Protein AF-A0A956QGU2-F1 (afdb_monomer_lite)

pLDDT: mean 88.56, std 10.0, range [34.22, 96.81]

Sequence (172 aa):
FARLVPSTGGTVVACIRRENPVVVLVDVRTGEVRSTSIQPARMLVPLCFVDDHQGFLVYRSEAQKPGMGEFVLLALDGSFQPVRGQPEPFLDALDQPLQSAAGNDFWVAVPTNAEETQIGTIDRSTLEFKSRATFPHLQLSSSQIWVDETAGTVYATSGGDLLSLPIAQAGP

Secondary structure (DSSP, 8-state):
---EEE-TTSEEEEEE-SSS-EEEEEETTT--EEEE--SS-SEEEEEEEEGGGTEEEEEEESSSSTTSEEEEEEETTS-EEE--S--GGGGGGGTSPPEE-STTEEEEEEE-TTSEEEEEEEETTT--EEEEEEEET----GGGEEEETTTTEEEEEETTEEEEEE--PPP-

Radius of gyration: 17.3 Å; chains: 1; bounding box: 50×27×49 Å

Foldseek 3Di:
DWDWEDDPQQWIWIWDQDCFIWIWIARPVVRDIDIEGDPPFNDKAFQYQAALQQWTWIWTDNDPDPDHTAIWTQHNVRDIDHADADCVLSVLCVVPNFDDDPDQWGWWWDDDPQLKIFTFIARSNRNHTDGQDIGHNDDAGSNQWDDDVVQQWIWGADPNDTDIHHRPGPDD

Structure (mmCIF, N/CA/C/O backbone):
data_AF-A0A956QGU2-F1
#
_entry.id   AF-A0A956QGU2-F1
#
loop_
_atom_site.group_PDB
_atom_site.id
_atom_site.type_symbol
_atom_site.label_atom_id
_atom_site.label_alt_id
_atom_site.label_comp_id
_atom_site.label_asym_id
_atom_site.label_entity_id
_atom_site.label_seq_id
_atom_site.pdbx_PDB_ins_code
_atom_site.Cartn_x
_atom_site.Cartn_y
_atom_site.Cartn_z
_atom_site.occupancy
_atom_site.B_iso_or_equiv
_atom_site.auth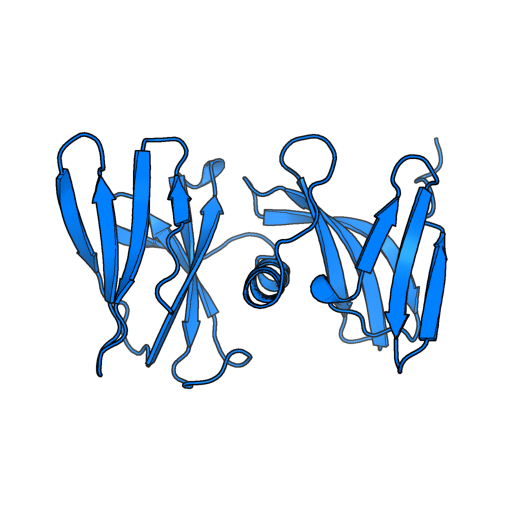_seq_id
_atom_site.auth_comp_id
_atom_site.auth_asym_id
_atom_site.auth_atom_id
_atom_site.pdbx_PDB_model_num
ATOM 1 N N . PHE A 1 1 ? 11.872 -14.054 -2.146 1.00 51.91 1 PHE A N 1
ATOM 2 C CA . PHE A 1 1 ? 10.584 -13.910 -2.848 1.00 51.91 1 PHE A CA 1
ATOM 3 C C . PHE A 1 1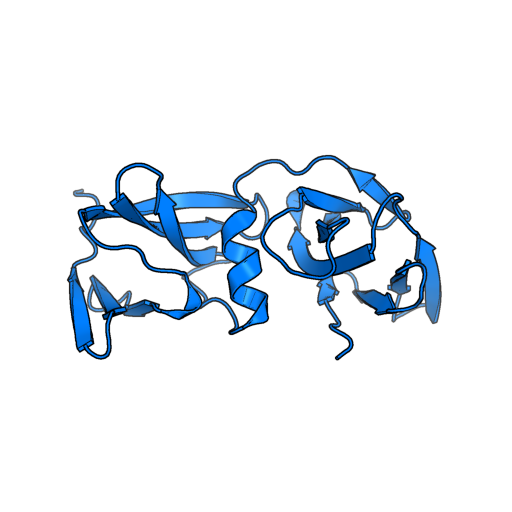 ? 10.679 -12.779 -3.858 1.00 51.91 1 PHE A C 1
ATOM 5 O O . PHE A 1 1 ? 11.177 -11.714 -3.506 1.00 51.91 1 PHE A O 1
ATOM 12 N N . ALA A 1 2 ? 10.278 -13.031 -5.105 1.00 65.12 2 ALA A N 1
ATOM 13 C CA . ALA A 1 2 ? 10.095 -11.994 -6.117 1.00 65.12 2 ALA A CA 1
ATOM 14 C C . ALA A 1 2 ? 8.622 -11.562 -6.083 1.00 65.12 2 ALA A C 1
ATOM 16 O O . ALA A 1 2 ? 7.744 -12.421 -6.125 1.00 65.12 2 ALA A O 1
ATOM 17 N N . ARG A 1 3 ? 8.358 -10.257 -5.954 1.00 78.38 3 ARG A N 1
ATOM 18 C CA . ARG A 1 3 ? 7.006 -9.684 -6.014 1.00 78.38 3 ARG A CA 1
ATOM 19 C C . ARG A 1 3 ? 6.791 -9.122 -7.413 1.00 78.38 3 ARG A C 1
ATOM 21 O O . ARG A 1 3 ? 7.645 -8.382 -7.899 1.00 78.38 3 ARG A O 1
ATOM 28 N N . LEU A 1 4 ? 5.678 -9.505 -8.030 1.00 87.75 4 LEU A N 1
ATOM 29 C CA . LEU A 1 4 ? 5.221 -8.983 -9.312 1.00 87.75 4 LEU A CA 1
ATOM 30 C C . LEU A 1 4 ? 4.048 -8.049 -9.045 1.00 87.75 4 LEU A C 1
ATOM 32 O O . LEU A 1 4 ? 3.097 -8.442 -8.371 1.00 87.75 4 LEU A O 1
ATOM 36 N N . VAL A 1 5 ? 4.121 -6.827 -9.557 1.00 89.44 5 VAL A N 1
ATOM 37 C CA . VAL A 1 5 ? 3.025 -5.862 -9.460 1.00 89.44 5 VAL A CA 1
ATOM 38 C C . VAL A 1 5 ? 2.582 -5.503 -10.879 1.00 89.44 5 VAL A C 1
ATOM 40 O O . VAL A 1 5 ? 3.392 -4.979 -11.644 1.00 89.44 5 VAL A O 1
ATOM 43 N N . PRO A 1 6 ? 1.335 -5.814 -11.268 1.00 91.69 6 PRO A N 1
ATOM 44 C CA . PRO A 1 6 ? 0.819 -5.474 -12.588 1.00 91.69 6 PRO A CA 1
ATOM 45 C C . PRO A 1 6 ? 0.299 -4.030 -12.641 1.00 91.69 6 PRO A C 1
ATOM 47 O O . PRO A 1 6 ? -0.247 -3.521 -11.658 1.00 91.69 6 PRO A O 1
ATOM 50 N N . SER A 1 7 ? 0.431 -3.397 -13.806 1.00 91.06 7 SER A N 1
ATOM 51 C CA . SER A 1 7 ? -0.316 -2.200 -14.197 1.00 91.06 7 SER A CA 1
ATOM 52 C C . SER A 1 7 ? -1.607 -2.569 -14.927 1.00 91.06 7 SER A C 1
ATOM 54 O O . SER A 1 7 ? -1.777 -3.692 -15.411 1.00 91.06 7 SER A O 1
ATOM 56 N N . THR A 1 8 ? -2.503 -1.596 -15.074 1.00 84.31 8 THR A N 1
ATOM 57 C CA . THR A 1 8 ? -3.716 -1.703 -15.902 1.00 84.31 8 THR A CA 1
ATOM 58 C C . THR A 1 8 ? -3.398 -1.854 -17.399 1.00 84.31 8 THR A C 1
ATOM 60 O O . THR A 1 8 ? -4.166 -2.454 -18.151 1.00 84.31 8 THR A O 1
ATOM 63 N N . GLY A 1 9 ? -2.226 -1.380 -17.836 1.00 85.12 9 GLY A N 1
ATOM 64 C CA . GLY A 1 9 ? -1.770 -1.393 -19.229 1.00 85.12 9 GLY A CA 1
ATOM 65 C C . GLY A 1 9 ? -1.059 -2.668 -19.697 1.00 85.12 9 GLY A C 1
ATOM 66 O O . GLY A 1 9 ? -0.670 -2.733 -20.859 1.00 85.12 9 GLY A O 1
ATOM 67 N N . GLY A 1 10 ? -0.891 -3.685 -18.843 1.00 88.81 10 GLY A N 1
ATOM 68 C CA . GLY A 1 10 ? -0.159 -4.914 -19.191 1.00 88.81 10 GLY A CA 1
ATOM 69 C C . GLY A 1 10 ? 1.358 -4.830 -18.990 1.00 88.81 10 GLY A C 1
ATOM 70 O O . GLY A 1 10 ? 2.092 -5.705 -19.440 1.00 88.81 10 GLY A O 1
ATOM 71 N N . THR A 1 11 ? 1.846 -3.808 -18.292 1.00 92.38 11 THR A N 1
ATOM 72 C CA . THR A 1 11 ? 3.227 -3.783 -17.800 1.00 92.38 11 THR A CA 1
ATOM 73 C C . THR A 1 11 ? 3.269 -4.427 -16.423 1.00 92.38 11 THR A C 1
ATOM 75 O O . THR A 1 11 ? 2.401 -4.189 -15.588 1.00 92.38 11 THR A O 1
ATOM 78 N N . VAL A 1 12 ? 4.292 -5.225 -16.151 1.00 93.12 12 VAL A N 1
ATOM 79 C CA . VAL A 1 12 ? 4.558 -5.777 -14.823 1.00 93.12 12 VAL A CA 1
ATOM 80 C C . VAL A 1 12 ? 5.877 -5.227 -14.324 1.00 93.12 12 VAL A C 1
ATOM 82 O O . VAL A 1 12 ? 6.856 -5.180 -15.067 1.00 93.12 12 VAL A O 1
ATOM 85 N N . VAL A 1 13 ? 5.913 -4.848 -13.051 1.00 92.56 13 VAL A N 1
ATOM 86 C CA . VAL A 1 13 ? 7.155 -4.521 -12.364 1.00 92.56 13 VAL A CA 1
ATOM 87 C C . VAL A 1 13 ? 7.578 -5.663 -11.443 1.00 92.56 13 VAL A C 1
ATOM 89 O O . VAL A 1 13 ? 6.763 -6.251 -10.726 1.00 92.56 13 VAL A O 1
ATOM 92 N N . ALA A 1 14 ? 8.870 -5.968 -11.453 1.00 89.75 14 ALA A N 1
ATOM 93 C CA . ALA A 1 14 ? 9.504 -6.946 -10.582 1.00 89.75 14 ALA A CA 1
ATOM 94 C C . ALA A 1 14 ? 10.786 -6.370 -9.981 1.00 89.75 14 ALA A C 1
ATOM 96 O O . ALA A 1 14 ? 11.453 -5.551 -10.604 1.00 89.75 14 ALA A O 1
ATOM 97 N N . CYS A 1 15 ? 11.181 -6.831 -8.796 1.00 88.38 15 CYS A N 1
ATOM 98 C CA . CYS A 1 15 ? 12.508 -6.542 -8.253 1.00 88.38 15 CYS A CA 1
ATOM 99 C C . CYS A 1 15 ? 13.397 -7.787 -8.310 1.00 88.38 15 CYS A C 1
ATOM 101 O O . CYS A 1 15 ? 13.014 -8.859 -7.831 1.00 88.38 15 CYS A O 1
ATOM 103 N N . ILE A 1 16 ? 14.606 -7.625 -8.848 1.00 84.44 16 ILE A N 1
ATOM 104 C CA . ILE A 1 16 ? 15.659 -8.637 -8.812 1.00 84.44 16 ILE A CA 1
ATOM 105 C C . ILE A 1 16 ? 16.630 -8.265 -7.690 1.00 84.44 16 ILE A C 1
ATOM 107 O O . ILE A 1 16 ? 17.361 -7.277 -7.777 1.00 84.44 16 ILE A O 1
ATOM 111 N N . ARG A 1 17 ? 16.658 -9.083 -6.633 1.00 75.88 17 ARG A N 1
ATOM 112 C CA . ARG A 1 17 ? 17.583 -8.912 -5.506 1.00 75.88 17 ARG A CA 1
ATOM 113 C C . ARG A 1 17 ? 18.963 -9.470 -5.870 1.00 75.88 17 ARG A C 1
ATOM 115 O O . ARG A 1 17 ? 19.129 -10.681 -5.990 1.00 75.88 17 ARG A O 1
ATOM 122 N N . ARG A 1 18 ? 19.940 -8.582 -6.044 1.00 72.19 18 ARG A N 1
ATOM 123 C CA . ARG A 1 18 ? 21.387 -8.863 -6.132 1.00 72.19 18 ARG A CA 1
ATOM 124 C C . ARG A 1 18 ? 22.118 -7.926 -5.163 1.00 72.19 18 ARG A C 1
ATOM 126 O O . ARG A 1 18 ? 21.453 -7.190 -4.440 1.00 72.19 18 ARG A O 1
ATOM 133 N N . GLU A 1 19 ? 23.454 -7.926 -5.154 1.00 73.50 19 GLU A N 1
ATOM 134 C CA . GLU A 1 19 ? 24.243 -6.932 -4.396 1.00 73.50 19 GLU A CA 1
ATOM 135 C C . GLU A 1 19 ? 23.788 -5.493 -4.685 1.00 73.50 19 GLU A C 1
ATOM 137 O O . GLU A 1 19 ? 23.707 -4.683 -3.767 1.00 73.50 19 GLU A O 1
ATOM 142 N N . ASN A 1 20 ? 23.390 -5.228 -5.935 1.00 81.62 20 ASN A N 1
ATOM 143 C CA . ASN A 1 20 ? 22.693 -4.017 -6.351 1.00 81.62 20 ASN A CA 1
ATOM 144 C C . ASN A 1 20 ? 21.282 -4.396 -6.835 1.00 81.62 20 ASN A C 1
ATOM 146 O O . ASN A 1 20 ? 21.163 -5.026 -7.893 1.00 81.62 20 ASN A O 1
ATOM 150 N N . PRO A 1 21 ? 20.216 -4.088 -6.075 1.00 85.62 21 PRO A N 1
ATOM 151 C CA . PRO A 1 21 ? 18.855 -4.395 -6.487 1.00 85.62 21 PRO A CA 1
ATOM 152 C C . PRO A 1 21 ? 18.476 -3.575 -7.722 1.00 85.62 21 PRO A C 1
ATOM 154 O O . PRO A 1 21 ? 18.751 -2.379 -7.800 1.00 85.62 21 PRO A O 1
ATOM 157 N N . VAL A 1 22 ? 17.799 -4.224 -8.666 1.00 90.06 22 VAL A N 1
ATOM 158 C CA . VAL A 1 22 ? 17.244 -3.572 -9.856 1.00 90.06 22 VAL A CA 1
ATOM 159 C C . VAL A 1 22 ? 15.752 -3.831 -9.940 1.00 90.06 22 VAL A C 1
ATOM 161 O O . VAL A 1 22 ? 15.273 -4.915 -9.592 1.00 90.06 22 VAL A O 1
ATOM 164 N N . VAL A 1 23 ? 15.025 -2.835 -10.426 1.00 90.56 23 VAL A N 1
ATOM 165 C CA . VAL A 1 23 ? 13.617 -2.966 -10.777 1.00 90.56 23 VAL A CA 1
ATOM 166 C C . VAL A 1 23 ? 13.523 -3.207 -12.277 1.00 90.56 23 VAL A C 1
ATOM 168 O O . VAL A 1 23 ? 14.215 -2.566 -13.065 1.00 90.56 23 VAL A O 1
ATOM 171 N N . VAL A 1 24 ? 12.692 -4.162 -12.668 1.00 92.94 24 VAL A N 1
ATOM 172 C CA . VAL A 1 24 ? 12.489 -4.567 -14.053 1.00 92.94 24 VAL A CA 1
ATOM 173 C C . VAL A 1 24 ? 11.044 -4.306 -14.431 1.00 92.94 24 VAL A C 1
ATOM 175 O O . VAL A 1 24 ? 10.138 -4.807 -13.770 1.00 92.94 24 VAL A O 1
ATOM 178 N N . LEU A 1 25 ? 10.854 -3.527 -15.488 1.00 93.44 25 LEU A N 1
ATOM 179 C CA . LEU A 1 25 ? 9.591 -3.307 -16.174 1.00 93.44 25 LEU A CA 1
ATOM 180 C C . LEU A 1 25 ? 9.519 -4.286 -17.345 1.00 93.44 25 LEU A C 1
ATOM 182 O O . LEU A 1 25 ? 10.434 -4.338 -18.168 1.00 93.44 25 LEU A O 1
ATOM 186 N N . VAL A 1 26 ? 8.447 -5.065 -17.404 1.00 94.06 26 VAL A N 1
ATOM 187 C CA . VAL A 1 26 ? 8.184 -6.033 -18.469 1.00 94.06 26 VAL A CA 1
ATOM 188 C C . VAL A 1 26 ? 6.857 -5.678 -19.117 1.00 94.06 26 VAL A C 1
ATOM 190 O O . VAL A 1 26 ? 5.819 -5.754 -18.461 1.00 94.06 26 VAL A O 1
ATOM 193 N N . ASP A 1 27 ? 6.871 -5.307 -20.392 1.00 92.81 27 ASP A N 1
ATOM 194 C CA . ASP A 1 27 ? 5.650 -5.249 -21.192 1.00 92.81 27 ASP A CA 1
ATOM 195 C C . ASP A 1 27 ? 5.299 -6.676 -21.625 1.00 92.81 27 ASP A C 1
ATOM 197 O O . ASP A 1 27 ? 6.009 -7.302 -22.412 1.00 92.81 27 ASP A O 1
ATOM 201 N N . VAL A 1 28 ? 4.209 -7.224 -21.087 1.00 92.69 28 VAL A N 1
ATOM 202 C CA . VAL A 1 28 ? 3.841 -8.626 -21.342 1.00 92.69 28 VAL A CA 1
ATOM 203 C C . VAL A 1 28 ? 3.250 -8.846 -22.734 1.00 92.69 28 VAL A C 1
ATOM 205 O O . VAL A 1 28 ? 3.104 -9.990 -23.157 1.00 92.69 28 VAL A O 1
ATOM 208 N N . ARG A 1 29 ? 2.889 -7.774 -23.447 1.00 92.38 29 ARG A N 1
ATOM 209 C CA . ARG A 1 29 ? 2.328 -7.838 -24.801 1.00 92.38 29 ARG A CA 1
ATOM 210 C C . ARG A 1 29 ? 3.438 -7.895 -25.839 1.00 92.38 29 ARG A C 1
ATOM 212 O O . ARG A 1 29 ? 3.334 -8.655 -26.797 1.00 92.38 29 ARG A O 1
ATOM 219 N N . THR A 1 30 ? 4.484 -7.092 -25.653 1.00 93.38 30 THR A N 1
ATOM 220 C CA . THR A 1 30 ? 5.615 -7.004 -26.590 1.00 93.38 30 THR A CA 1
ATOM 221 C C . THR A 1 30 ? 6.788 -7.896 -26.191 1.00 93.38 30 THR A C 1
ATOM 223 O O . THR A 1 30 ? 7.628 -8.213 -27.030 1.00 93.38 30 THR A O 1
ATOM 226 N N . GLY A 1 31 ? 6.856 -8.310 -24.922 1.00 92.31 31 GLY A N 1
ATOM 227 C CA . GLY A 1 31 ? 8.018 -8.982 -24.346 1.00 92.31 31 GLY A CA 1
ATOM 228 C C . GLY A 1 31 ? 9.193 -8.036 -24.085 1.00 92.31 31 GLY A C 1
ATOM 229 O O . GLY A 1 31 ? 10.285 -8.502 -23.761 1.00 92.31 31 GLY A O 1
ATOM 230 N N . GLU A 1 32 ? 9.001 -6.723 -24.237 1.00 93.19 32 GLU A N 1
ATOM 231 C CA . GLU A 1 32 ? 10.040 -5.736 -23.971 1.00 93.19 32 GLU A CA 1
ATOM 232 C C . GLU A 1 32 ? 10.376 -5.702 -22.477 1.00 93.19 32 GLU A C 1
ATOM 234 O O . GLU A 1 32 ? 9.495 -5.661 -21.616 1.00 93.19 32 GLU A O 1
ATOM 239 N N . VAL A 1 33 ? 11.675 -5.696 -22.172 1.00 92.88 33 VAL A N 1
ATOM 240 C CA . VAL A 1 33 ? 12.195 -5.661 -20.806 1.00 92.88 33 VAL A CA 1
ATOM 241 C C . VAL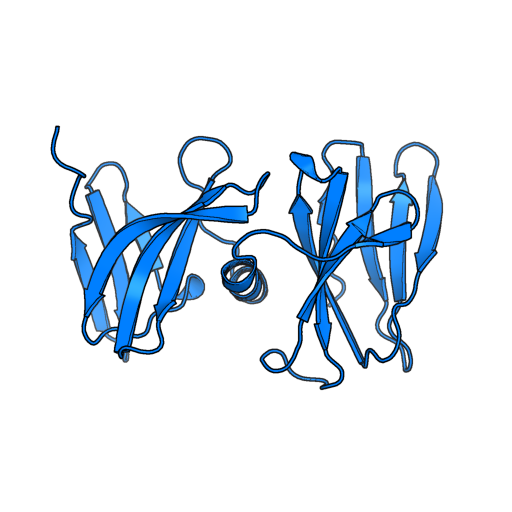 A 1 33 ? 13.089 -4.443 -20.638 1.00 92.88 33 VAL A C 1
ATOM 243 O O . VAL A 1 33 ? 14.066 -4.276 -21.367 1.00 92.88 33 VAL A O 1
ATOM 246 N N . ARG A 1 34 ? 12.799 -3.624 -19.626 1.00 91.50 34 ARG A N 1
ATOM 247 C CA . ARG A 1 34 ? 13.651 -2.510 -19.199 1.00 91.50 34 ARG A CA 1
ATOM 248 C C . ARG A 1 34 ? 14.041 -2.693 -17.746 1.00 91.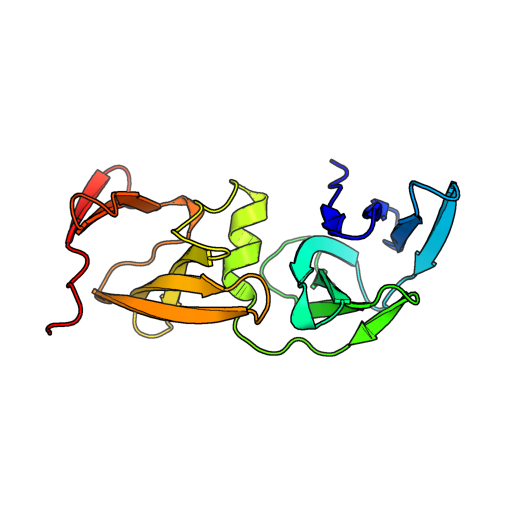50 34 ARG A C 1
ATOM 250 O O . ARG A 1 34 ? 13.196 -2.973 -16.903 1.00 91.50 34 ARG A O 1
ATOM 257 N N . SER A 1 35 ? 15.317 -2.511 -17.436 1.00 90.75 35 SER A N 1
ATOM 258 C CA . SER A 1 35 ? 15.813 -2.534 -16.061 1.00 90.75 35 SER A CA 1
ATOM 259 C C . SER A 1 35 ? 16.293 -1.155 -15.648 1.00 90.75 35 SER A C 1
ATOM 261 O O . SER A 1 35 ? 17.031 -0.515 -16.394 1.00 90.75 35 SER A O 1
ATOM 263 N N . THR A 1 36 ? 15.945 -0.742 -14.437 1.00 88.81 36 THR A N 1
ATOM 264 C CA . THR A 1 36 ? 16.446 0.486 -13.829 1.00 88.81 36 THR A CA 1
ATOM 265 C C . THR A 1 36 ? 16.894 0.219 -12.396 1.00 88.81 36 THR A C 1
ATOM 267 O O . THR A 1 36 ? 16.403 -0.688 -11.717 1.00 88.81 36 THR A O 1
ATOM 270 N N . SER A 1 37 ? 17.863 0.997 -11.933 1.00 85.62 37 SER A N 1
ATOM 271 C CA . SER A 1 37 ? 18.330 0.995 -10.552 1.00 85.62 37 SER A CA 1
ATOM 272 C C . SER A 1 37 ? 18.279 2.423 -10.058 1.00 85.62 37 SER A C 1
ATOM 274 O O . SER A 1 37 ? 18.682 3.344 -10.763 1.00 85.62 37 SER A O 1
ATOM 276 N N . ILE A 1 38 ? 17.865 2.589 -8.813 1.00 80.38 38 ILE A N 1
ATOM 277 C CA . ILE A 1 38 ? 18.053 3.830 -8.078 1.00 80.38 38 ILE A CA 1
ATOM 278 C C . ILE A 1 38 ? 19.109 3.570 -7.009 1.00 80.38 38 ILE A C 1
ATOM 280 O O . ILE A 1 38 ? 19.054 2.552 -6.322 1.00 80.38 38 ILE A O 1
ATOM 284 N N . GLN A 1 39 ? 20.121 4.429 -6.942 1.00 81.44 39 GLN A N 1
ATOM 285 C CA . GLN A 1 39 ? 21.222 4.322 -5.991 1.00 81.44 39 GLN A CA 1
ATOM 286 C C . GLN A 1 39 ? 21.267 5.583 -5.120 1.00 81.44 39 GLN A C 1
ATOM 288 O O . GLN A 1 39 ? 20.965 6.667 -5.623 1.00 81.44 39 GLN A O 1
ATOM 293 N N . PRO A 1 40 ? 21.674 5.467 -3.848 1.00 79.31 40 PRO A N 1
ATOM 294 C CA . PRO A 1 40 ? 21.949 4.222 -3.125 1.00 79.31 40 PRO A CA 1
ATOM 295 C C . PRO A 1 40 ? 20.655 3.465 -2.759 1.00 79.31 40 PRO A C 1
ATOM 297 O O . PRO A 1 40 ? 19.696 4.046 -2.247 1.00 79.31 40 PRO A O 1
ATOM 300 N N . ALA A 1 41 ? 20.620 2.153 -3.009 1.00 79.38 41 ALA A N 1
ATOM 301 C CA . ALA A 1 41 ? 19.551 1.276 -2.526 1.00 79.38 41 ALA A CA 1
ATOM 302 C C . ALA A 1 41 ? 20.076 -0.142 -2.294 1.00 79.38 41 ALA A C 1
ATOM 304 O O . ALA A 1 41 ? 20.681 -0.737 -3.182 1.00 79.38 41 ALA A O 1
ATOM 305 N N . ARG A 1 42 ? 19.802 -0.712 -1.116 1.00 84.12 42 ARG A N 1
ATOM 306 C CA . ARG A 1 42 ? 20.035 -2.141 -0.824 1.00 84.12 42 ARG A CA 1
ATOM 307 C C . ARG A 1 42 ? 18.757 -2.963 -0.889 1.00 84.12 42 ARG A C 1
ATOM 309 O O . ARG A 1 42 ? 18.809 -4.184 -1.025 1.00 84.12 42 ARG A O 1
ATOM 316 N N . MET A 1 43 ? 17.611 -2.298 -0.828 1.00 86.06 43 MET A N 1
ATOM 317 C CA . MET A 1 43 ? 16.307 -2.914 -0.961 1.00 86.06 43 MET A CA 1
ATOM 318 C C . MET A 1 43 ? 15.415 -2.053 -1.853 1.00 86.06 43 MET A C 1
ATOM 320 O O . MET A 1 43 ? 15.284 -0.852 -1.632 1.00 86.06 43 MET A O 1
ATOM 324 N N . LEU A 1 44 ? 14.796 -2.695 -2.845 1.00 89.56 44 LEU A N 1
ATOM 325 C CA . LEU A 1 44 ? 13.746 -2.129 -3.688 1.00 89.56 44 LEU A CA 1
ATOM 326 C C . LEU A 1 44 ? 12.554 -3.073 -3.650 1.00 89.56 44 LEU A C 1
ATOM 328 O O . LEU A 1 44 ? 12.714 -4.288 -3.803 1.00 89.56 44 LEU A O 1
ATOM 332 N N . VAL A 1 45 ? 11.368 -2.533 -3.407 1.00 90.38 45 VAL A N 1
ATOM 333 C CA . VAL A 1 45 ? 10.159 -3.330 -3.233 1.00 90.38 45 VAL A CA 1
ATOM 334 C C . VAL A 1 45 ? 9.000 -2.647 -3.951 1.00 90.38 45 VAL A C 1
ATOM 336 O O . VAL A 1 45 ? 8.514 -1.631 -3.462 1.00 90.38 45 VAL A O 1
ATOM 339 N N . PRO A 1 46 ? 8.548 -3.169 -5.103 1.00 92.62 46 PRO A N 1
ATOM 340 C CA . PRO A 1 46 ? 7.332 -2.670 -5.727 1.00 92.62 46 PRO A CA 1
ATOM 341 C C . PRO A 1 46 ? 6.122 -3.043 -4.865 1.00 92.62 46 PRO A C 1
ATOM 343 O O . PRO A 1 46 ? 5.994 -4.196 -4.446 1.00 92.62 46 PRO A O 1
ATOM 346 N N . LEU A 1 47 ? 5.247 -2.075 -4.604 1.00 92.38 47 LEU A N 1
ATOM 347 C CA . LEU A 1 47 ? 4.087 -2.226 -3.724 1.00 92.38 47 LEU A CA 1
ATOM 348 C C . LEU A 1 47 ? 2.784 -2.318 -4.523 1.00 92.38 47 LEU A C 1
ATOM 350 O O . LEU A 1 47 ? 2.071 -3.319 -4.423 1.00 92.38 47 LEU A O 1
ATOM 354 N N . CYS A 1 48 ? 2.505 -1.314 -5.357 1.00 92.38 48 CYS A N 1
ATOM 355 C CA . CYS A 1 48 ? 1.300 -1.220 -6.183 1.00 92.38 48 CYS A CA 1
ATOM 356 C C . CYS A 1 48 ? 1.551 -0.379 -7.451 1.00 92.38 48 CYS A C 1
ATOM 358 O O . CYS A 1 48 ? 2.589 0.267 -7.588 1.00 92.38 48 CYS A O 1
ATOM 360 N N . PHE A 1 49 ? 0.611 -0.422 -8.397 1.00 93.44 49 PHE A N 1
ATOM 361 C CA . PHE A 1 49 ? 0.537 0.534 -9.511 1.00 93.44 49 PHE A CA 1
ATOM 362 C C . PHE A 1 49 ? -0.426 1.664 -9.143 1.00 93.44 49 PHE A C 1
ATOM 364 O O . PHE A 1 49 ? -1.499 1.366 -8.614 1.00 93.44 49 PHE A O 1
ATOM 371 N N . VAL A 1 50 ? -0.033 2.903 -9.425 1.00 93.06 50 VAL A N 1
ATOM 372 C CA . VAL A 1 50 ? -0.737 4.148 -9.104 1.00 93.06 50 VAL A CA 1
ATOM 373 C C . VAL A 1 50 ? -1.217 4.763 -10.419 1.00 93.06 50 VAL A C 1
ATOM 375 O O . VAL A 1 50 ? -0.409 5.276 -11.199 1.00 93.06 50 VAL A O 1
ATOM 378 N N . ASP A 1 51 ? -2.517 4.646 -10.695 1.00 88.81 51 ASP A N 1
ATOM 379 C CA . ASP A 1 51 ? -3.085 4.910 -12.023 1.00 88.81 51 ASP A CA 1
ATOM 380 C C . ASP A 1 51 ? -2.936 6.374 -12.468 1.00 88.81 51 ASP A C 1
ATOM 382 O O . ASP A 1 51 ? -2.461 6.611 -13.581 1.00 88.81 51 ASP A O 1
ATOM 386 N N . ASP A 1 52 ? -3.223 7.360 -11.613 1.00 90.38 52 ASP A N 1
ATOM 387 C CA . ASP A 1 52 ? -3.151 8.782 -12.007 1.00 90.38 52 ASP A CA 1
ATOM 388 C C . ASP A 1 52 ? -1.719 9.242 -12.298 1.00 90.38 52 ASP A C 1
ATOM 390 O O . ASP A 1 52 ? -1.486 10.198 -13.039 1.00 90.38 52 ASP A O 1
ATOM 394 N N . HIS A 1 53 ? -0.743 8.523 -11.749 1.00 88.25 53 HIS A N 1
ATOM 395 C CA . HIS A 1 53 ? 0.676 8.785 -11.939 1.00 88.25 53 HIS A CA 1
ATOM 396 C C . HIS A 1 53 ? 1.315 7.916 -13.026 1.00 88.25 53 HIS A C 1
ATOM 398 O O . HIS A 1 53 ? 2.490 8.110 -13.335 1.00 88.25 53 HIS A O 1
ATOM 404 N N . GLN A 1 54 ? 0.568 6.961 -13.596 1.00 91.44 54 GLN A N 1
ATOM 405 C CA . GLN A 1 54 ? 1.063 6.002 -14.588 1.00 91.44 54 GLN A CA 1
ATOM 406 C C . GLN A 1 54 ? 2.408 5.385 -14.159 1.00 91.44 54 GLN A C 1
ATOM 408 O O . GLN A 1 54 ? 3.378 5.341 -14.920 1.00 91.44 54 GLN A O 1
ATOM 413 N N . GLY A 1 55 ? 2.486 4.943 -12.901 1.00 93.88 55 GLY A N 1
ATOM 414 C CA . GLY A 1 55 ? 3.739 4.502 -12.299 1.00 93.88 55 GLY A CA 1
ATOM 415 C C . GLY A 1 55 ? 3.549 3.492 -11.179 1.00 93.88 55 GLY A C 1
ATOM 416 O O . GLY A 1 55 ? 2.462 3.310 -10.638 1.00 93.88 55 GLY A O 1
ATOM 417 N N . PHE A 1 56 ? 4.629 2.809 -10.829 1.00 95.12 56 PHE A N 1
ATOM 418 C CA . PHE A 1 56 ? 4.654 1.855 -9.731 1.00 95.12 56 PHE A CA 1
ATOM 419 C C . PHE A 1 56 ? 5.169 2.522 -8.465 1.00 95.12 56 PHE A C 1
ATOM 421 O O . PHE A 1 56 ? 6.258 3.093 -8.466 1.00 95.12 56 PHE A O 1
ATOM 428 N N . LEU A 1 57 ? 4.422 2.400 -7.370 1.00 95.31 57 LEU A N 1
ATOM 429 C CA . LEU A 1 57 ? 4.914 2.753 -6.049 1.00 95.31 57 LEU A CA 1
ATOM 430 C C . LEU A 1 57 ? 5.989 1.743 -5.645 1.00 95.31 57 LEU A C 1
ATOM 432 O O . LEU A 1 57 ? 5.736 0.536 -5.573 1.00 95.31 57 LEU A O 1
ATOM 436 N N . VAL A 1 58 ? 7.193 2.237 -5.380 1.00 94.31 58 VAL A N 1
ATOM 437 C CA . VAL A 1 58 ? 8.342 1.437 -4.967 1.00 94.31 58 VAL A CA 1
ATOM 438 C C . VAL A 1 58 ? 8.851 1.968 -3.638 1.00 94.31 58 VAL A C 1
ATOM 440 O O . VAL A 1 58 ? 9.184 3.143 -3.511 1.00 94.31 58 VAL A O 1
ATOM 443 N N . TYR A 1 59 ? 8.964 1.082 -2.655 1.00 92.69 59 TYR A N 1
ATOM 444 C CA . TYR A 1 59 ? 9.697 1.373 -1.433 1.00 92.69 59 TYR A CA 1
ATOM 445 C C . TYR A 1 59 ? 11.183 1.077 -1.633 1.00 92.69 59 TYR A C 1
ATOM 447 O O . TYR A 1 59 ? 11.567 -0.008 -2.088 1.00 92.69 59 TYR A O 1
ATOM 455 N N . ARG A 1 60 ? 12.019 2.047 -1.274 1.00 90.56 60 ARG A N 1
ATOM 456 C CA . ARG A 1 60 ? 13.475 1.995 -1.355 1.00 90.56 60 ARG A CA 1
ATOM 457 C C . ARG A 1 60 ? 14.065 2.145 0.037 1.00 90.56 60 ARG A C 1
ATOM 459 O O . ARG A 1 60 ? 13.672 3.022 0.791 1.00 90.56 60 ARG A O 1
ATOM 466 N N . SER A 1 61 ? 15.071 1.339 0.357 1.00 88.75 61 SER A N 1
ATOM 467 C CA . SER A 1 61 ? 15.858 1.519 1.578 1.0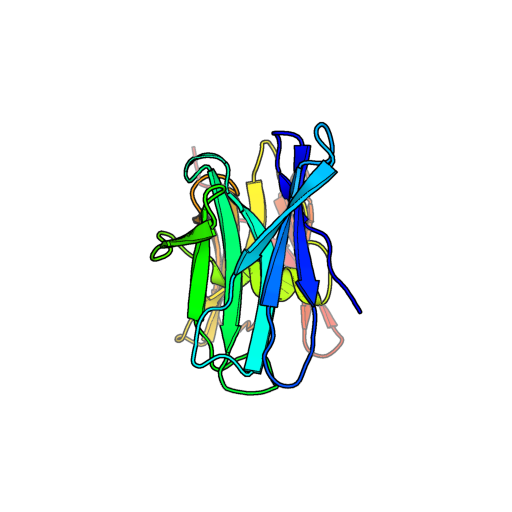0 88.75 61 SER A CA 1
ATOM 468 C C . SER A 1 61 ? 17.333 1.206 1.342 1.00 88.75 61 SER A C 1
ATOM 470 O O . SER A 1 61 ? 17.694 0.300 0.584 1.00 88.75 61 SER A O 1
ATOM 472 N N . GLU A 1 62 ? 18.197 1.970 2.006 1.00 87.25 62 GLU A N 1
ATOM 473 C CA . GLU A 1 62 ? 19.626 1.667 2.130 1.00 87.25 62 GLU A CA 1
ATOM 474 C C . GLU A 1 62 ? 19.890 0.576 3.175 1.00 87.25 62 GLU A C 1
ATOM 476 O O . GLU A 1 62 ? 20.908 -0.116 3.122 1.00 87.25 62 GLU A O 1
ATOM 481 N N . ALA A 1 63 ? 18.953 0.374 4.103 1.00 81.38 63 ALA A N 1
ATOM 482 C CA . ALA A 1 63 ? 18.967 -0.748 5.020 1.00 81.38 63 ALA A CA 1
ATOM 483 C C . ALA A 1 63 ? 18.407 -2.007 4.338 1.00 81.38 63 ALA A C 1
ATOM 485 O O . ALA A 1 63 ? 17.580 -1.956 3.429 1.00 81.38 63 ALA A O 1
ATOM 486 N N . GLN A 1 64 ? 18.828 -3.179 4.817 1.00 69.62 64 GLN A N 1
ATOM 487 C CA . GLN A 1 64 ? 18.227 -4.452 4.393 1.00 69.62 64 GLN A CA 1
ATOM 488 C C . GLN A 1 64 ? 16.857 -4.716 5.049 1.00 69.62 64 GLN A C 1
ATOM 490 O O . GLN A 1 64 ? 16.213 -5.709 4.718 1.00 69.62 64 GLN A O 1
ATOM 495 N N . LYS A 1 65 ? 16.415 -3.855 5.979 1.00 67.69 65 LYS A N 1
ATOM 496 C CA . LYS A 1 65 ? 15.141 -3.980 6.698 1.00 67.69 65 LYS A CA 1
ATOM 497 C C . LYS A 1 65 ? 14.194 -2.817 6.354 1.00 67.69 65 LYS A C 1
ATOM 499 O O . LYS A 1 65 ? 14.662 -1.680 6.280 1.00 67.69 65 LYS A O 1
ATOM 504 N N . PRO A 1 66 ? 12.887 -3.077 6.161 1.00 64.06 66 PRO A N 1
ATOM 505 C CA . PRO A 1 66 ? 11.867 -2.028 6.078 1.00 64.06 66 PRO A CA 1
ATOM 506 C C . PRO A 1 66 ? 11.825 -1.177 7.359 1.00 64.06 66 PRO A C 1
ATOM 508 O O . PRO A 1 66 ? 12.141 -1.686 8.432 1.00 64.06 66 PRO A O 1
ATOM 511 N N . GLY A 1 67 ? 11.469 0.106 7.245 1.00 68.06 67 GLY A N 1
ATOM 512 C CA . GLY A 1 67 ? 11.328 1.045 8.372 1.00 68.06 67 GLY A CA 1
ATOM 513 C C . GLY A 1 67 ? 12.253 2.270 8.331 1.00 68.06 67 GLY A C 1
ATOM 514 O O . GLY A 1 67 ? 11.976 3.261 8.992 1.00 68.06 67 GLY A O 1
ATOM 515 N N . MET A 1 68 ? 13.327 2.238 7.535 1.00 77.25 68 MET A N 1
ATOM 516 C CA . MET A 1 68 ? 14.199 3.395 7.262 1.00 77.25 68 MET A CA 1
ATOM 517 C C . MET A 1 68 ? 14.420 3.524 5.758 1.00 77.25 68 MET A C 1
ATOM 519 O O . MET A 1 68 ? 15.455 3.132 5.214 1.00 77.25 68 MET A O 1
ATOM 523 N N . GLY A 1 69 ? 13.395 3.978 5.059 1.00 87.56 69 GLY A N 1
ATOM 524 C CA . GLY A 1 69 ? 13.408 4.098 3.613 1.00 87.56 69 GLY A CA 1
ATOM 525 C C . GLY A 1 69 ? 12.466 5.187 3.147 1.00 87.56 69 GLY A C 1
ATOM 526 O O . GLY A 1 69 ? 11.861 5.890 3.949 1.00 87.56 69 GLY A O 1
ATOM 527 N N . GLU A 1 70 ? 12.360 5.311 1.840 1.00 91.81 70 GLU A N 1
ATOM 528 C CA . GLU A 1 70 ? 11.528 6.300 1.179 1.00 91.81 70 GLU A CA 1
ATOM 529 C C . GLU A 1 70 ? 10.691 5.637 0.093 1.00 91.81 70 GLU A C 1
ATOM 531 O O . GLU A 1 70 ? 10.988 4.534 -0.382 1.00 91.81 70 GLU A O 1
ATOM 536 N N . PHE A 1 71 ? 9.645 6.339 -0.317 1.00 94.00 71 PHE A N 1
ATOM 537 C CA . PHE A 1 71 ? 8.796 5.928 -1.417 1.00 94.00 71 PHE A CA 1
ATOM 538 C C . PHE A 1 71 ? 9.142 6.736 -2.660 1.00 94.00 71 PHE A C 1
ATOM 540 O O . PHE A 1 71 ? 9.279 7.958 -2.612 1.00 94.00 71 PHE A O 1
ATOM 547 N N . VAL A 1 72 ? 9.241 6.041 -3.786 1.00 94.62 72 VAL A N 1
ATOM 548 C CA . VAL A 1 72 ? 9.441 6.636 -5.107 1.00 94.62 72 VAL A CA 1
ATOM 549 C C . VAL A 1 72 ? 8.424 6.058 -6.083 1.00 94.62 72 VAL A C 1
ATOM 551 O O . VAL A 1 72 ? 8.018 4.900 -5.961 1.00 94.62 72 VAL A O 1
ATOM 554 N N . LEU A 1 73 ? 8.020 6.854 -7.068 1.00 95.31 73 LEU A N 1
ATOM 555 C CA . LEU A 1 73 ? 7.256 6.371 -8.212 1.00 95.31 73 LEU A CA 1
ATOM 556 C C . LEU A 1 73 ? 8.222 5.985 -9.325 1.00 95.31 73 LEU A C 1
ATOM 558 O O . LEU A 1 73 ? 9.033 6.804 -9.747 1.00 95.31 73 LEU A O 1
ATOM 562 N N . LEU A 1 74 ? 8.123 4.751 -9.808 1.00 95.19 74 LEU A N 1
ATOM 563 C CA . LEU A 1 74 ? 8.775 4.301 -11.030 1.00 95.19 74 LEU A CA 1
ATOM 564 C C . LEU A 1 74 ? 7.795 4.439 -12.197 1.00 95.19 74 LEU A C 1
ATOM 566 O O . LEU A 1 74 ? 6.864 3.640 -12.320 1.00 95.19 74 LEU A O 1
ATOM 570 N N . ALA A 1 75 ? 8.003 5.438 -13.048 1.00 94.00 75 ALA A N 1
ATOM 571 C CA . ALA A 1 75 ? 7.205 5.636 -14.250 1.00 94.00 75 ALA A CA 1
ATOM 572 C C . ALA A 1 75 ? 7.472 4.534 -15.292 1.00 94.00 75 ALA A C 1
ATOM 574 O O . ALA A 1 75 ? 8.511 3.866 -15.278 1.00 94.00 75 ALA A O 1
ATOM 575 N N . LEU A 1 76 ? 6.536 4.360 -16.228 1.00 91.25 76 LEU A N 1
ATOM 576 C CA . LEU A 1 76 ? 6.628 3.341 -17.285 1.00 91.25 76 LEU A CA 1
ATOM 577 C C . LEU A 1 76 ? 7.830 3.527 -18.230 1.00 91.25 76 LEU A C 1
ATOM 579 O O . LEU A 1 76 ? 8.269 2.568 -18.862 1.00 91.25 76 LEU A O 1
ATOM 583 N N . ASP A 1 77 ? 8.388 4.734 -18.317 1.00 89.56 77 ASP A N 1
ATOM 584 C CA . ASP A 1 77 ? 9.600 5.013 -19.094 1.00 89.56 77 ASP A CA 1
ATOM 585 C C . ASP A 1 77 ? 10.904 4.621 -18.370 1.00 89.56 77 ASP A C 1
ATOM 587 O O . ASP A 1 77 ? 11.967 4.616 -18.992 1.00 89.56 77 ASP A O 1
ATOM 591 N N . GLY A 1 78 ? 10.826 4.235 -17.091 1.00 90.25 78 GLY A N 1
ATOM 592 C CA . GLY A 1 78 ? 11.966 3.868 -16.252 1.00 90.25 78 GLY A CA 1
ATOM 593 C C . GLY A 1 78 ? 12.503 4.997 -15.365 1.00 90.25 78 GLY A C 1
ATOM 594 O O . GLY A 1 78 ? 13.461 4.764 -14.620 1.00 90.25 78 GLY A O 1
ATOM 595 N N . SER A 1 79 ? 11.916 6.197 -15.430 1.00 91.44 79 SER A N 1
ATOM 596 C CA . SER A 1 79 ? 12.285 7.339 -14.589 1.00 91.44 79 SER A CA 1
ATOM 597 C C . SER A 1 79 ? 11.693 7.239 -13.179 1.00 91.44 79 SER A C 1
ATOM 599 O O . SER A 1 79 ? 10.627 6.657 -12.966 1.00 91.44 79 SER A O 1
ATOM 601 N N . PHE A 1 80 ? 12.397 7.818 -12.202 1.00 92.00 80 PHE A N 1
ATOM 602 C CA . PHE A 1 80 ? 11.932 7.907 -10.819 1.00 92.00 80 PHE A CA 1
ATOM 603 C C . PHE A 1 80 ? 11.398 9.302 -10.513 1.00 92.00 80 PHE A C 1
ATOM 605 O O . PHE A 1 80 ? 12.013 10.305 -10.877 1.00 92.00 80 PHE A O 1
ATOM 612 N N . GLN A 1 81 ? 10.275 9.354 -9.806 1.00 93.06 81 GLN A N 1
ATOM 613 C CA . GLN A 1 81 ? 9.590 10.584 -9.433 1.00 93.06 81 GLN A CA 1
ATOM 614 C C . GLN A 1 81 ? 9.282 10.600 -7.929 1.00 93.06 81 GLN A C 1
ATOM 616 O O . GLN A 1 81 ? 9.098 9.536 -7.326 1.00 93.06 81 GLN A O 1
ATOM 621 N N . PRO A 1 82 ? 9.215 11.790 -7.306 1.00 91.56 82 PRO A N 1
ATOM 622 C CA . PRO A 1 82 ? 8.760 11.911 -5.928 1.00 91.56 82 PRO A CA 1
ATOM 623 C C . PRO A 1 82 ? 7.297 11.473 -5.808 1.00 91.56 82 PRO A C 1
ATOM 625 O O . PRO A 1 82 ? 6.474 11.756 -6.682 1.00 91.56 82 PRO A O 1
ATOM 628 N N . VAL A 1 83 ? 6.974 10.806 -4.704 1.00 93.81 83 VAL A N 1
ATOM 629 C CA . VAL A 1 83 ? 5.604 10.399 -4.379 1.00 93.81 83 VAL A CA 1
ATOM 630 C C . VAL A 1 83 ? 4.846 11.582 -3.780 1.00 93.81 83 VAL A C 1
ATOM 632 O O . VAL A 1 83 ? 5.399 12.358 -3.001 1.00 93.81 83 VAL A O 1
ATOM 635 N N . ARG A 1 84 ? 3.570 11.716 -4.143 1.00 90.50 84 ARG A N 1
ATOM 636 C CA . ARG A 1 84 ? 2.600 12.590 -3.471 1.00 90.50 84 ARG A CA 1
ATOM 637 C C . ARG A 1 84 ? 1.568 11.711 -2.759 1.00 90.50 84 ARG A C 1
ATOM 639 O O . ARG A 1 84 ? 1.323 10.601 -3.216 1.00 90.50 84 ARG A O 1
ATOM 646 N N . GLY A 1 85 ? 0.988 12.204 -1.667 1.00 89.81 85 GLY A N 1
ATOM 647 C CA . GLY A 1 85 ? 0.027 11.451 -0.850 1.00 89.81 85 GLY A CA 1
ATOM 648 C C . GLY A 1 85 ? 0.673 10.738 0.343 1.00 89.81 85 GLY A C 1
ATOM 649 O O . GLY A 1 85 ? 1.747 11.140 0.789 1.00 89.81 85 GLY A O 1
ATOM 650 N N . GLN A 1 86 ? -0.006 9.714 0.864 1.00 92.31 86 GLN A N 1
ATOM 651 C CA . GLN A 1 86 ? 0.379 8.949 2.060 1.00 92.31 86 GLN A CA 1
ATOM 652 C C . GLN A 1 86 ? 0.640 7.476 1.702 1.00 92.31 86 GLN A C 1
ATOM 654 O O . GLN A 1 86 ? -0.223 6.622 1.898 1.00 92.31 86 GLN A O 1
ATOM 659 N N . PRO A 1 87 ? 1.796 7.147 1.103 1.00 93.12 87 PRO A N 1
ATOM 660 C CA . PRO A 1 87 ? 2.093 5.793 0.633 1.00 93.12 87 PRO A CA 1
ATOM 661 C C . PRO A 1 87 ? 2.357 4.778 1.756 1.00 93.12 87 PRO A C 1
ATOM 663 O O . PRO A 1 87 ? 2.413 3.578 1.482 1.00 93.12 87 PRO A O 1
ATOM 666 N N . GLU A 1 88 ? 2.554 5.233 2.993 1.00 91.00 88 GLU A N 1
ATOM 667 C CA . GLU A 1 88 ? 2.991 4.431 4.136 1.00 91.00 88 GLU A CA 1
ATOM 668 C C . GLU A 1 88 ? 2.163 3.156 4.353 1.00 91.00 88 GLU A C 1
ATOM 670 O O . GLU A 1 88 ? 2.776 2.093 4.499 1.00 91.00 88 GLU A O 1
ATOM 675 N N . PRO A 1 89 ? 0.816 3.184 4.280 1.00 91.31 89 PRO A N 1
ATOM 676 C CA . PRO A 1 89 ? 0.003 1.990 4.506 1.00 91.31 89 PRO A CA 1
ATOM 677 C C . PRO A 1 89 ? 0.250 0.854 3.512 1.00 91.31 89 PRO A C 1
ATOM 679 O O . PRO A 1 89 ? 0.007 -0.311 3.816 1.00 91.31 89 PRO A O 1
ATOM 682 N N . PHE A 1 90 ? 0.776 1.147 2.319 1.00 92.19 90 PHE A N 1
ATOM 683 C CA . PHE A 1 90 ? 1.104 0.108 1.343 1.00 92.19 90 PHE A CA 1
ATOM 684 C C . PHE A 1 90 ? 2.304 -0.750 1.761 1.00 92.19 90 PHE A C 1
ATOM 686 O O . PHE A 1 90 ? 2.531 -1.796 1.149 1.00 92.19 90 PHE A O 1
ATOM 693 N N . LEU A 1 91 ? 3.064 -0.365 2.794 1.00 90.50 91 LEU A N 1
ATOM 694 C CA . LEU A 1 91 ? 4.062 -1.255 3.391 1.00 90.50 91 LEU A CA 1
ATOM 695 C C . LEU A 1 91 ? 3.422 -2.456 4.078 1.00 90.50 91 LEU A C 1
ATOM 697 O O . LEU A 1 91 ? 3.967 -3.551 3.964 1.00 90.50 91 LEU A O 1
ATOM 701 N N . ASP A 1 92 ? 2.251 -2.297 4.693 1.00 90.19 92 ASP A N 1
ATOM 702 C CA . ASP A 1 92 ? 1.543 -3.409 5.340 1.00 90.19 92 ASP A CA 1
ATOM 703 C C . ASP A 1 92 ? 1.113 -4.468 4.314 1.00 90.19 92 ASP A C 1
ATOM 705 O O . ASP A 1 92 ? 1.061 -5.661 4.617 1.00 90.19 92 ASP A O 1
ATOM 709 N N . ALA A 1 93 ? 0.945 -4.051 3.048 1.00 87.50 93 ALA A N 1
ATOM 710 C CA . ALA A 1 93 ? 0.711 -4.934 1.908 1.00 87.50 93 ALA A CA 1
ATOM 711 C C . ALA A 1 93 ? 1.854 -5.935 1.656 1.00 87.50 93 ALA A C 1
ATOM 713 O O . ALA A 1 93 ? 1.753 -6.763 0.743 1.00 87.50 93 ALA A O 1
ATOM 714 N N . LEU A 1 94 ? 2.991 -5.810 2.351 1.00 85.56 94 LEU A N 1
ATOM 715 C CA . LEU A 1 94 ? 4.101 -6.762 2.309 1.00 85.56 94 LEU A CA 1
ATOM 716 C C . LEU A 1 94 ? 3.850 -8.009 3.140 1.00 85.56 94 LEU A C 1
ATOM 718 O O . LEU A 1 94 ? 4.289 -9.080 2.721 1.00 85.56 94 LEU A O 1
ATOM 722 N N . ASP A 1 95 ? 3.140 -7.865 4.252 1.00 85.75 95 ASP A N 1
ATOM 723 C CA . ASP A 1 95 ? 2.832 -8.969 5.153 1.00 85.75 95 ASP A CA 1
ATOM 724 C C . ASP A 1 95 ? 1.477 -9.592 4.800 1.00 85.75 95 ASP A C 1
ATOM 726 O O . ASP A 1 95 ? 1.352 -10.816 4.743 1.00 85.75 95 ASP A O 1
ATOM 730 N N . GLN A 1 96 ? 0.480 -8.761 4.475 1.00 86.25 96 GLN A N 1
ATOM 731 C CA . GLN A 1 96 ? -0.862 -9.201 4.094 1.00 86.25 96 GLN A CA 1
ATOM 732 C C . GLN A 1 96 ? -1.491 -8.233 3.083 1.00 86.25 96 GLN A C 1
ATOM 734 O O . GLN A 1 96 ? -1.339 -7.028 3.247 1.00 86.25 96 GLN A O 1
ATOM 739 N N . PRO A 1 97 ? -2.224 -8.702 2.052 1.00 89.19 97 PRO A N 1
ATOM 740 C CA . PRO A 1 97 ? -2.946 -7.805 1.152 1.00 89.19 97 PRO A CA 1
ATOM 741 C C . PRO A 1 97 ? -3.871 -6.848 1.914 1.00 89.19 97 PRO A C 1
ATOM 743 O O . PRO A 1 97 ? -4.617 -7.288 2.789 1.00 89.19 97 PRO A O 1
ATOM 746 N N . LEU A 1 98 ? -3.846 -5.563 1.548 1.00 93.06 98 LEU A N 1
ATOM 747 C CA . LEU A 1 98 ? -4.784 -4.583 2.092 1.00 93.06 98 LEU A CA 1
ATOM 748 C C . LEU A 1 98 ? -6.219 -4.979 1.748 1.00 93.06 98 LEU A C 1
ATOM 750 O O . LEU A 1 98 ? -6.498 -5.461 0.645 1.00 93.06 98 LEU A O 1
ATOM 754 N N . GLN A 1 99 ? -7.130 -4.750 2.686 1.00 95.06 99 GLN A N 1
ATOM 755 C CA . GLN A 1 99 ? -8.540 -5.018 2.469 1.00 95.06 99 GLN A CA 1
ATOM 756 C C . GLN A 1 99 ? -9.121 -3.992 1.492 1.00 95.06 99 GLN A C 1
ATOM 758 O O . GLN A 1 99 ? -9.013 -2.787 1.707 1.00 95.06 99 GLN A O 1
ATOM 763 N N . SER A 1 100 ? -9.755 -4.460 0.419 1.00 93.56 100 SER A N 1
ATOM 764 C CA . SER A 1 100 ? -10.467 -3.582 -0.513 1.00 93.56 100 SER A CA 1
ATOM 765 C C . SER A 1 100 ? -11.668 -2.916 0.159 1.00 93.56 100 SER A C 1
ATOM 767 O O . SER A 1 100 ? -12.398 -3.566 0.908 1.00 93.56 100 SER A O 1
ATOM 769 N N . ALA A 1 101 ? -11.872 -1.640 -0.147 1.00 91.88 101 ALA A N 1
ATOM 770 C CA . ALA A 1 101 ? -13.078 -0.886 0.166 1.00 91.88 101 ALA A CA 1
ATOM 771 C C . ALA A 1 101 ? -13.939 -0.719 -1.101 1.00 91.88 101 ALA A C 1
ATOM 773 O O . ALA A 1 101 ? -13.547 -1.138 -2.196 1.00 91.88 101 ALA A O 1
ATOM 774 N N . ALA A 1 102 ? -15.119 -0.107 -0.981 1.00 83.75 102 ALA A N 1
ATOM 775 C CA . ALA A 1 102 ? -15.908 0.275 -2.152 1.00 83.75 102 ALA A CA 1
ATOM 776 C C . ALA A 1 102 ? -15.110 1.182 -3.120 1.00 83.75 102 ALA A C 1
ATOM 778 O O . ALA A 1 102 ? -14.463 2.141 -2.706 1.00 83.75 102 ALA A O 1
ATOM 779 N N . GLY A 1 103 ? -15.197 0.916 -4.429 1.00 82.81 103 GLY A N 1
ATOM 780 C CA . GLY A 1 103 ? -14.466 1.673 -5.454 1.00 82.81 103 GLY A CA 1
ATOM 781 C C . GLY A 1 103 ? -13.047 1.145 -5.696 1.00 82.81 103 GLY A C 1
ATOM 782 O O . GLY A 1 103 ? -12.854 -0.064 -5.792 1.00 82.81 103 GLY A O 1
ATOM 783 N N . ASN A 1 104 ? -12.073 2.052 -5.850 1.00 80.50 104 ASN A N 1
ATOM 784 C CA . ASN A 1 104 ? -10.644 1.727 -6.023 1.00 80.50 104 ASN A CA 1
ATOM 785 C C . ASN A 1 104 ? -9.836 1.952 -4.726 1.00 80.50 104 ASN A C 1
ATOM 787 O O . ASN A 1 104 ? -8.613 2.108 -4.757 1.00 80.50 104 ASN A O 1
ATOM 791 N N . ASP A 1 105 ? -10.539 1.999 -3.596 1.00 91.62 105 ASP A N 1
ATOM 792 C CA . ASP A 1 105 ? -9.993 2.330 -2.289 1.00 91.62 105 ASP A CA 1
ATOM 793 C C . ASP A 1 105 ? -9.584 1.064 -1.513 1.00 91.62 105 ASP A C 1
ATOM 795 O O . ASP A 1 105 ? -10.116 -0.031 -1.724 1.00 91.62 105 ASP A O 1
ATOM 799 N N . PHE A 1 106 ? -8.675 1.225 -0.552 1.00 95.50 106 PHE A N 1
ATOM 800 C CA . PHE A 1 106 ? -8.350 0.202 0.445 1.00 95.50 106 PHE A CA 1
ATOM 801 C C . PHE A 1 106 ? -8.585 0.715 1.858 1.00 95.50 106 PHE A C 1
ATOM 803 O O . PHE A 1 106 ? -8.280 1.869 2.151 1.00 95.50 106 PHE A O 1
ATOM 810 N N . TRP A 1 107 ? -9.058 -0.154 2.747 1.00 96.31 107 TRP A N 1
ATOM 811 C CA . TRP A 1 107 ? -9.054 0.112 4.180 1.00 96.31 107 TRP A CA 1
ATOM 812 C C . TRP A 1 107 ? -7.641 0.018 4.730 1.00 96.31 107 TRP A C 1
ATOM 814 O O . TRP A 1 107 ? -6.921 -0.952 4.478 1.00 96.31 107 TRP A O 1
ATOM 824 N N . VAL A 1 108 ? -7.260 1.036 5.494 1.00 96.50 108 VAL A N 1
ATOM 825 C CA . VAL A 1 108 ? -5.934 1.148 6.091 1.00 96.50 108 VAL A CA 1
ATOM 826 C C . VAL A 1 108 ? -6.005 1.699 7.505 1.00 96.50 108 VAL A C 1
ATOM 828 O O . VAL A 1 108 ? -6.913 2.462 7.852 1.00 96.50 108 VAL A O 1
ATOM 831 N N . ALA A 1 109 ? -5.015 1.318 8.306 1.00 95.12 109 ALA A N 1
ATOM 832 C CA . ALA A 1 109 ? -4.730 1.920 9.596 1.00 95.12 109 ALA A CA 1
ATOM 833 C C . ALA A 1 109 ? -3.450 2.752 9.482 1.00 95.12 109 ALA A C 1
ATOM 835 O O . ALA A 1 109 ? -2.410 2.267 9.040 1.00 95.12 109 ALA A O 1
ATOM 836 N N . VAL A 1 110 ? -3.549 4.016 9.879 1.00 93.94 110 VAL A N 1
ATOM 837 C CA . VAL A 1 110 ? -2.459 4.987 9.883 1.00 93.94 110 VAL A CA 1
ATOM 838 C C . VAL A 1 110 ? -2.164 5.343 11.340 1.00 93.94 110 VAL A C 1
ATOM 840 O O . VAL A 1 110 ? -2.886 6.160 11.927 1.00 93.94 110 VAL A O 1
ATOM 843 N N . PRO A 1 111 ? -1.146 4.724 11.962 1.00 90.62 111 PRO A N 1
ATOM 844 C CA . PRO A 1 111 ? -0.699 5.135 13.283 1.00 90.62 111 PRO A CA 1
ATOM 845 C C . PRO A 1 111 ? -0.138 6.559 13.221 1.00 90.62 111 PRO A C 1
ATOM 847 O O . PRO A 1 111 ? 0.581 6.919 12.286 1.00 90.62 111 PRO A O 1
ATOM 850 N N . THR A 1 112 ? -0.454 7.380 14.219 1.00 86.56 112 THR A N 1
ATOM 851 C CA . THR A 1 112 ? 0.088 8.735 14.352 1.00 86.56 112 THR A CA 1
ATOM 852 C C . THR A 1 112 ? 1.083 8.809 15.508 1.00 86.56 112 THR A C 1
ATOM 854 O O . THR A 1 112 ? 1.162 7.939 16.381 1.00 86.56 112 THR A O 1
ATOM 857 N N . ASN A 1 113 ? 1.854 9.896 15.537 1.00 79.31 113 ASN A N 1
ATOM 858 C CA . ASN A 1 113 ? 2.829 10.146 16.599 1.00 79.31 113 ASN A CA 1
ATOM 859 C C . ASN A 1 113 ? 2.181 10.393 17.975 1.00 79.31 113 ASN A C 1
ATOM 861 O O . ASN A 1 113 ? 2.892 10.421 18.974 1.00 79.31 113 ASN A O 1
ATOM 865 N N . ALA A 1 114 ? 0.861 10.597 18.039 1.00 79.62 114 ALA A N 1
ATOM 866 C CA . ALA A 1 114 ? 0.133 10.942 19.259 1.00 79.62 114 ALA A CA 1
ATOM 867 C C . ALA A 1 114 ? -0.457 9.723 19.997 1.00 79.62 114 ALA A C 1
ATOM 869 O O . ALA A 1 114 ? -1.418 9.871 20.745 1.00 79.62 114 ALA A O 1
ATOM 870 N N . GLU A 1 115 ? 0.101 8.524 19.795 1.00 85.81 115 GLU A N 1
ATOM 871 C CA . GLU A 1 115 ? -0.437 7.271 20.356 1.00 85.81 115 GLU A CA 1
ATOM 872 C C . GLU A 1 115 ? -1.878 6.964 19.934 1.00 85.81 115 GLU A C 1
ATOM 874 O O . GLU A 1 115 ? -2.648 6.365 20.677 1.00 85.81 115 GLU A O 1
ATOM 879 N N . GLU A 1 116 ? -2.255 7.355 18.725 1.00 92.44 116 GLU A N 1
ATOM 880 C CA . GLU A 1 116 ? -3.566 7.077 18.149 1.00 92.44 116 GLU A CA 1
ATOM 881 C C . GLU A 1 116 ? -3.405 6.413 16.784 1.00 92.44 116 GLU A C 1
ATOM 883 O O . GLU A 1 116 ? -2.387 6.574 16.109 1.00 92.44 116 GLU A O 1
ATOM 888 N N . THR A 1 117 ? -4.442 5.701 16.357 1.00 94.75 117 THR A N 1
ATOM 889 C CA . THR A 1 117 ? -4.530 5.176 14.997 1.00 94.75 117 THR A CA 1
ATOM 890 C C . THR A 1 117 ? -5.746 5.750 14.304 1.00 94.75 117 THR A C 1
ATOM 892 O O . THR A 1 117 ? -6.869 5.651 14.803 1.00 94.75 117 THR A O 1
ATOM 895 N N . GLN A 1 118 ? -5.527 6.323 13.126 1.00 95.31 118 GLN A N 1
ATOM 896 C CA . GLN A 1 118 ? -6.598 6.701 12.220 1.00 95.31 118 GLN A CA 1
ATOM 897 C C . GLN A 1 118 ? -6.923 5.513 11.325 1.00 95.31 118 GLN A C 1
ATOM 899 O O . GLN A 1 118 ? -6.035 4.929 10.714 1.00 95.31 118 GLN A O 1
ATOM 904 N N . ILE A 1 119 ? -8.197 5.157 11.231 1.00 95.44 119 ILE A N 1
ATOM 905 C CA . ILE A 1 119 ? -8.677 4.148 10.293 1.00 95.44 119 ILE A CA 1
ATOM 906 C C . ILE A 1 119 ? -9.513 4.844 9.237 1.00 95.44 119 ILE A C 1
ATOM 908 O O . ILE A 1 119 ? -10.371 5.676 9.539 1.00 95.44 119 ILE A O 1
ATOM 912 N N . GLY A 1 120 ? -9.253 4.512 7.982 1.00 95.31 120 GLY A N 1
ATOM 913 C CA . GLY A 1 120 ? -9.902 5.156 6.858 1.00 95.31 120 GLY A CA 1
ATOM 914 C C . GLY A 1 120 ? -9.650 4.429 5.556 1.00 95.31 120 GLY A C 1
ATOM 915 O O . GLY A 1 120 ? -9.126 3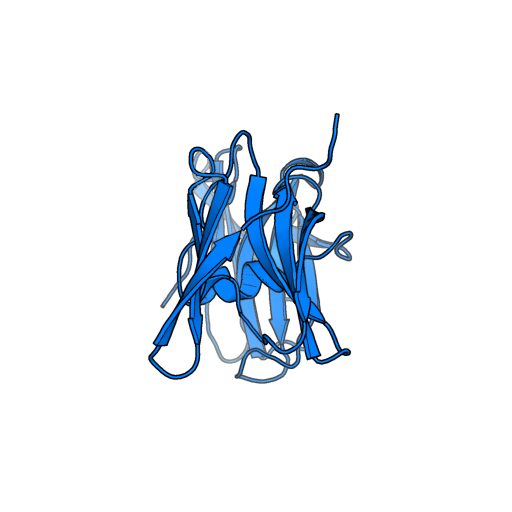.314 5.546 1.00 95.31 120 GLY A O 1
ATOM 916 N N . THR A 1 121 ? -10.026 5.081 4.462 1.00 95.81 121 THR A N 1
ATOM 917 C CA . THR A 1 121 ? -9.751 4.570 3.124 1.00 95.81 121 THR A CA 1
ATOM 918 C C . THR A 1 121 ? -8.595 5.322 2.484 1.00 95.81 121 THR A C 1
ATOM 920 O O . THR A 1 121 ? -8.414 6.513 2.732 1.00 95.81 121 THR A O 1
ATOM 923 N N . ILE A 1 122 ? -7.802 4.634 1.670 1.00 95.31 122 ILE A N 1
ATOM 924 C CA . ILE A 1 122 ? -6.803 5.247 0.798 1.00 95.31 122 ILE A CA 1
ATOM 925 C C . ILE A 1 122 ? -7.141 4.946 -0.656 1.00 95.31 122 ILE A C 1
ATOM 927 O O . ILE A 1 122 ? -7.348 3.786 -1.018 1.00 95.31 122 ILE A O 1
ATOM 931 N N . ASP A 1 123 ? -7.191 5.986 -1.483 1.00 93.88 123 ASP A N 1
ATOM 932 C CA . ASP A 1 123 ? -7.385 5.843 -2.926 1.00 93.88 123 ASP A CA 1
ATOM 933 C C . ASP A 1 123 ? -6.073 5.372 -3.560 1.00 93.88 123 ASP A C 1
ATOM 935 O O . ASP A 1 123 ? -5.023 6.004 -3.418 1.00 93.88 123 ASP A O 1
ATOM 939 N N . ARG A 1 124 ? -6.111 4.244 -4.268 1.00 90.44 124 ARG A N 1
ATOM 940 C CA . ARG A 1 124 ? -4.929 3.675 -4.927 1.00 90.44 124 ARG A CA 1
ATOM 941 C C . ARG A 1 124 ? -4.341 4.582 -6.015 1.00 90.44 124 ARG A C 1
ATOM 943 O O . ARG A 1 124 ? -3.143 4.513 -6.288 1.00 90.44 124 ARG A O 1
ATOM 950 N N . SER A 1 125 ? -5.181 5.377 -6.664 1.00 90.94 125 SER A N 1
ATOM 951 C CA . SER A 1 125 ? -4.859 6.191 -7.840 1.00 90.94 125 SER A CA 1
ATOM 952 C C . SER A 1 125 ? -4.113 7.460 -7.442 1.00 90.94 125 SER A C 1
ATOM 954 O O . SER A 1 125 ? -3.178 7.852 -8.134 1.00 90.94 125 SER A O 1
ATOM 956 N N . THR A 1 126 ? -4.479 8.054 -6.302 1.00 91.00 126 THR A N 1
ATOM 957 C CA . THR A 1 126 ? -3.934 9.333 -5.812 1.00 91.00 126 THR A CA 1
ATOM 958 C C . THR A 1 126 ? -3.074 9.197 -4.556 1.00 91.00 126 THR A C 1
ATOM 960 O O . THR A 1 126 ? -2.346 10.126 -4.209 1.00 91.00 126 THR A O 1
ATOM 963 N N . LEU A 1 127 ? -3.145 8.050 -3.868 1.00 93.75 127 LEU A N 1
ATOM 964 C CA . LEU A 1 127 ? -2.567 7.825 -2.538 1.00 93.75 127 LEU A CA 1
ATOM 965 C C . LEU A 1 127 ? -3.120 8.792 -1.475 1.00 93.75 127 LEU A C 1
ATOM 967 O O . LEU A 1 127 ? -2.467 9.058 -0.463 1.00 93.75 127 LEU A O 1
ATOM 971 N N . GLU A 1 128 ? -4.315 9.341 -1.697 1.00 93.75 128 GLU A N 1
ATOM 972 C CA . GLU A 1 128 ? -4.986 10.212 -0.737 1.00 93.75 128 GLU A CA 1
ATOM 973 C C . GLU A 1 128 ? -5.715 9.390 0.323 1.00 93.75 128 GLU A C 1
ATOM 975 O O . GLU A 1 128 ? -6.600 8.587 0.023 1.00 93.75 128 GLU A O 1
ATOM 980 N N . PHE A 1 129 ? -5.361 9.628 1.583 1.00 94.50 129 PHE A N 1
ATOM 981 C CA . PHE A 1 129 ? -6.017 9.024 2.732 1.00 94.50 129 PHE A CA 1
ATOM 982 C C . PHE A 1 129 ? -7.204 9.865 3.206 1.00 94.50 129 PHE A C 1
ATOM 984 O O . PHE A 1 129 ? -7.113 11.084 3.370 1.00 94.50 129 PHE A O 1
ATOM 991 N N . LYS A 1 130 ? -8.316 9.189 3.488 1.00 93.94 130 LYS A N 1
ATOM 992 C CA . LYS A 1 130 ? -9.547 9.758 4.034 1.00 93.94 130 LYS A CA 1
ATOM 993 C C . LYS A 1 130 ? -9.867 9.060 5.348 1.00 93.94 130 LYS A C 1
ATOM 995 O O . LYS A 1 130 ? -10.423 7.961 5.361 1.00 93.94 130 LYS A O 1
ATOM 1000 N N . SER A 1 131 ? -9.530 9.721 6.455 1.00 93.81 131 SER A N 1
ATOM 1001 C CA . SER A 1 131 ? -9.850 9.232 7.798 1.00 93.81 131 SER A CA 1
ATOM 1002 C C . SER A 1 131 ? -11.363 9.080 7.990 1.00 93.81 131 SER A C 1
ATOM 1004 O O . SER A 1 131 ? -12.150 9.926 7.555 1.00 93.81 131 SER A O 1
ATOM 1006 N N . ARG A 1 132 ? -11.770 7.986 8.637 1.00 94.25 132 ARG A N 1
ATOM 1007 C CA . ARG A 1 132 ? -13.167 7.665 8.972 1.00 94.25 132 ARG A CA 1
ATOM 1008 C C . ARG A 1 132 ? -13.381 7.532 10.473 1.00 94.25 132 ARG A C 1
ATOM 1010 O O . ARG A 1 132 ? -14.457 7.849 10.964 1.00 94.25 132 ARG A O 1
ATOM 1017 N N . ALA A 1 133 ? -12.366 7.083 11.199 1.00 93.38 133 ALA A N 1
ATOM 1018 C CA . ALA A 1 133 ? -12.377 6.996 12.647 1.00 93.38 133 ALA A CA 1
ATOM 1019 C C . ALA A 1 133 ? -10.968 7.219 13.197 1.00 93.38 133 ALA A C 1
ATOM 1021 O O . ALA A 1 133 ? -9.978 6.885 12.548 1.00 93.38 133 ALA A O 1
ATOM 1022 N N . THR A 1 134 ? -10.891 7.734 14.419 1.00 94.44 134 THR A N 1
ATOM 1023 C CA . THR A 1 134 ? -9.639 7.858 15.166 1.00 94.44 134 THR A CA 1
ATOM 1024 C C . THR A 1 134 ? -9.794 7.115 16.478 1.00 94.44 134 THR A C 1
ATOM 1026 O O . THR A 1 134 ? -10.744 7.361 17.222 1.00 94.44 134 THR A O 1
ATOM 1029 N N . PHE A 1 135 ? -8.858 6.217 16.762 1.00 93.12 135 PHE A N 1
ATOM 1030 C CA . PHE A 1 135 ? -8.840 5.434 17.986 1.00 93.12 135 PHE A CA 1
ATOM 1031 C C . PHE A 1 135 ? -7.638 5.840 18.841 1.00 93.12 135 PHE A C 1
ATOM 1033 O O . PHE A 1 135 ? -6.505 5.479 18.506 1.00 93.12 135 PHE A O 1
ATOM 1040 N N . PRO A 1 136 ? -7.856 6.600 19.928 1.00 92.06 136 PRO A N 1
ATOM 1041 C CA . PRO A 1 136 ? -6.781 6.971 20.833 1.00 92.06 136 PRO A CA 1
ATOM 1042 C C . PRO A 1 136 ? -6.280 5.748 21.605 1.00 92.06 136 PRO A C 1
ATOM 1044 O O . PRO A 1 136 ? -7.038 4.818 21.884 1.00 92.06 136 PRO A O 1
ATOM 1047 N N . HIS A 1 137 ? -5.002 5.772 21.974 1.00 89.88 137 HIS A N 1
ATOM 1048 C CA . HIS A 1 137 ? -4.301 4.730 22.734 1.00 89.88 137 HIS A CA 1
ATOM 1049 C C . HIS A 1 137 ? -4.214 3.364 22.041 1.00 89.88 137 HIS A C 1
ATOM 1051 O O . HIS A 1 137 ? -3.869 2.367 22.676 1.00 89.88 137 HIS A O 1
ATOM 1057 N N . LEU A 1 138 ? -4.500 3.307 20.740 1.00 91.44 138 LEU A N 1
ATOM 1058 C CA . LEU A 1 138 ? -4.305 2.125 19.911 1.00 91.44 138 LEU A CA 1
ATOM 1059 C C . LEU A 1 138 ? -3.259 2.429 18.845 1.00 91.44 138 LEU A C 1
ATOM 1061 O O . LEU A 1 138 ? -3.351 3.431 18.142 1.00 91.44 138 LEU A O 1
ATOM 1065 N N . GLN A 1 139 ? -2.283 1.534 18.724 1.00 92.38 139 GLN A N 1
ATOM 1066 C CA . GLN A 1 139 ? -1.268 1.527 17.675 1.00 92.38 139 GLN A CA 1
ATOM 1067 C C . GLN A 1 139 ? -1.509 0.284 16.823 1.00 92.38 139 GLN A C 1
ATOM 1069 O O . GLN A 1 139 ? -1.143 -0.821 17.224 1.00 92.38 139 GLN A O 1
ATOM 1074 N N . LEU A 1 140 ? -2.206 0.456 15.702 1.00 92.56 140 LEU A N 1
ATOM 1075 C CA . LEU A 1 140 ? -2.575 -0.629 14.797 1.00 92.56 140 LEU A CA 1
ATOM 1076 C C . LEU A 1 140 ? -1.943 -0.382 13.426 1.00 92.56 140 LEU A C 1
ATOM 1078 O O . LEU A 1 140 ? -1.945 0.744 12.932 1.00 92.56 140 LEU A O 1
ATOM 1082 N N . SER A 1 141 ? -1.444 -1.444 12.798 1.00 92.38 141 SER A N 1
ATOM 1083 C CA . SER A 1 141 ? -1.134 -1.475 11.367 1.00 92.38 141 SER A CA 1
ATOM 1084 C C . SER A 1 141 ? -2.331 -1.984 10.563 1.00 92.38 141 SER A C 1
ATOM 1086 O O . SER A 1 141 ? -3.260 -2.599 11.096 1.00 92.38 141 SER A O 1
ATOM 1088 N N . SER A 1 142 ? -2.306 -1.782 9.247 1.00 94.25 142 SER A N 1
ATOM 1089 C CA . SER A 1 142 ? -3.371 -2.238 8.345 1.00 94.25 142 SER A CA 1
ATOM 1090 C C . SER A 1 142 ? -3.499 -3.765 8.320 1.00 94.25 142 SER A C 1
ATOM 1092 O O . SER A 1 142 ? -4.574 -4.290 8.054 1.00 94.25 142 SER A O 1
ATOM 1094 N N . SER A 1 143 ? -2.426 -4.493 8.648 1.00 91.81 143 SER A N 1
ATOM 1095 C CA . SER A 1 143 ? -2.435 -5.957 8.790 1.00 91.81 143 SER A CA 1
ATOM 1096 C C . SER A 1 143 ? -3.146 -6.457 10.053 1.00 91.81 143 SER A C 1
ATOM 1098 O O . SER A 1 143 ? -3.429 -7.647 10.162 1.00 91.81 143 SER A O 1
ATOM 1100 N N . GLN A 1 144 ? -3.447 -5.574 11.008 1.00 93.69 144 GLN A N 1
ATOM 1101 C CA . GLN A 1 144 ? -4.127 -5.919 12.258 1.00 93.69 144 GLN A CA 1
ATOM 1102 C C . GLN A 1 144 ? -5.625 -5.622 12.233 1.00 93.69 144 GLN A C 1
ATOM 1104 O O . GLN A 1 144 ? -6.288 -5.870 13.240 1.00 93.69 144 GLN A O 1
ATOM 1109 N N . ILE A 1 145 ? -6.155 -5.073 11.137 1.00 95.38 145 ILE A N 1
ATOM 1110 C CA . ILE A 1 145 ? -7.546 -4.627 11.059 1.00 95.38 145 ILE A CA 1
ATOM 1111 C C . ILE A 1 145 ? -8.334 -5.369 9.981 1.00 95.38 145 ILE A C 1
ATOM 1113 O O . ILE A 1 145 ? -7.797 -5.810 8.966 1.00 95.38 145 ILE A O 1
ATOM 1117 N N . TRP A 1 146 ? -9.639 -5.462 10.202 1.00 95.88 146 TRP A N 1
ATOM 1118 C CA . TRP A 1 146 ? -10.624 -5.901 9.229 1.00 95.88 146 TRP A CA 1
ATOM 1119 C C . TRP A 1 146 ? -11.900 -5.083 9.393 1.00 95.88 146 TRP A C 1
ATOM 1121 O O . TRP A 1 146 ? -12.461 -5.005 10.482 1.00 95.88 146 TRP A O 1
ATOM 1131 N N . VAL A 1 147 ? -12.376 -4.477 8.318 1.00 96.06 147 VAL A N 1
ATOM 1132 C CA . VAL A 1 147 ? -13.534 -3.589 8.314 1.00 96.06 147 VAL A CA 1
ATOM 1133 C C . VAL A 1 147 ? -14.759 -4.309 7.765 1.00 96.06 147 VAL A C 1
ATOM 1135 O O . VAL A 1 147 ? -14.755 -4.812 6.645 1.00 96.06 147 VAL A O 1
ATOM 1138 N N . ASP A 1 148 ? -15.833 -4.335 8.541 1.00 94.81 148 ASP A N 1
ATOM 1139 C CA . ASP A 1 148 ? -17.176 -4.629 8.056 1.00 94.81 148 ASP A CA 1
ATOM 1140 C C . ASP A 1 148 ? -17.885 -3.303 7.760 1.00 94.81 148 ASP A C 1
ATOM 1142 O O . ASP A 1 148 ? -18.390 -2.626 8.660 1.00 94.81 148 ASP A O 1
ATOM 1146 N N . GLU A 1 149 ? -17.899 -2.916 6.482 1.00 91.25 149 GLU A N 1
ATOM 1147 C CA . GLU A 1 149 ? -18.543 -1.677 6.029 1.00 91.25 149 GLU A CA 1
ATOM 1148 C C . GLU A 1 149 ? -20.054 -1.682 6.279 1.00 91.25 149 GLU A C 1
ATOM 1150 O O . GLU A 1 149 ? -20.631 -0.641 6.591 1.00 91.25 149 GLU A O 1
ATOM 1155 N N . THR A 1 150 ? -20.700 -2.847 6.166 1.00 90.81 150 THR A N 1
ATOM 1156 C CA . THR A 1 150 ? -22.157 -2.963 6.317 1.00 90.81 150 THR A CA 1
ATOM 1157 C C . THR A 1 150 ? -22.553 -2.793 7.778 1.00 90.81 150 THR A C 1
ATOM 1159 O O . THR A 1 150 ? -23.531 -2.113 8.082 1.00 90.81 150 THR A O 1
ATOM 1162 N N . ALA A 1 151 ? -21.771 -3.376 8.687 1.00 92.38 151 ALA A N 1
ATOM 1163 C CA . ALA A 1 151 ? -21.960 -3.225 10.124 1.00 92.38 151 ALA A CA 1
ATOM 1164 C C . ALA A 1 151 ? -21.340 -1.935 10.691 1.00 92.38 151 ALA A C 1
ATOM 1166 O O . ALA A 1 151 ? -21.509 -1.655 11.878 1.00 92.38 151 ALA A O 1
ATOM 1167 N N . GLY A 1 152 ? -20.590 -1.167 9.891 1.00 92.75 152 GLY A N 1
ATOM 1168 C CA . GLY A 1 152 ? -19.873 0.026 10.349 1.00 92.75 152 GLY A CA 1
ATOM 1169 C C . GLY A 1 152 ? -18.872 -0.277 11.467 1.00 92.75 152 GLY A C 1
ATOM 1170 O O . GLY A 1 152 ? -18.739 0.504 12.408 1.00 92.75 152 GLY A O 1
ATOM 1171 N N . THR A 1 153 ? -18.217 -1.437 11.409 1.00 96.06 153 THR A N 1
ATOM 1172 C CA . THR A 1 153 ? -17.385 -1.964 12.498 1.00 96.06 153 THR A CA 1
ATOM 1173 C C . THR A 1 153 ? -15.989 -2.306 11.995 1.00 96.06 153 THR A C 1
ATOM 1175 O O . THR A 1 153 ? -15.831 -2.895 10.931 1.00 96.06 153 THR A O 1
ATOM 1178 N N . VAL A 1 154 ? -14.968 -1.976 12.782 1.00 96.62 154 VAL A N 1
ATOM 1179 C CA . VAL A 1 154 ? -13.602 -2.474 12.611 1.00 96.62 154 VAL A CA 1
ATOM 1180 C C . VAL A 1 154 ? -13.326 -3.537 13.656 1.00 96.62 154 VAL A C 1
ATOM 1182 O O . VAL A 1 154 ? -13.430 -3.292 14.857 1.00 96.62 154 VAL A O 1
ATOM 1185 N N . TYR A 1 155 ? -12.906 -4.700 13.191 1.00 96.81 155 TYR A N 1
ATOM 1186 C CA . TYR A 1 155 ? -12.282 -5.723 14.006 1.00 96.81 155 TYR A CA 1
ATOM 1187 C C . TYR A 1 155 ? -10.776 -5.502 14.004 1.00 96.81 155 TYR A C 1
ATOM 1189 O O . TYR A 1 155 ? -10.181 -5.366 12.939 1.00 96.81 155 TYR A O 1
ATOM 1197 N N . ALA A 1 156 ? -10.154 -5.452 15.179 1.00 95.62 156 ALA A N 1
ATOM 1198 C CA . ALA A 1 156 ? -8.718 -5.229 15.299 1.00 95.62 156 ALA A CA 1
ATOM 1199 C C . ALA A 1 156 ? -8.079 -6.217 16.274 1.00 95.62 156 ALA A C 1
ATOM 1201 O O . ALA A 1 156 ? -8.630 -6.474 17.342 1.00 95.62 156 ALA A O 1
ATOM 1202 N N . THR A 1 157 ? -6.903 -6.745 15.940 1.00 94.31 157 THR A N 1
ATOM 1203 C CA . THR A 1 157 ? -6.118 -7.576 16.863 1.00 94.31 157 THR A CA 1
ATOM 1204 C C . THR A 1 157 ? -5.055 -6.740 17.570 1.00 94.31 157 THR A C 1
ATOM 1206 O O . THR A 1 157 ? -4.152 -6.215 16.915 1.00 94.31 157 THR A O 1
ATOM 1209 N N . SER A 1 158 ? -5.118 -6.653 18.899 1.00 91.56 158 SER A N 1
ATOM 1210 C CA . SER A 1 158 ? -4.164 -5.895 19.721 1.00 91.56 158 SER A CA 1
ATOM 1211 C C . SER A 1 158 ? -3.762 -6.702 20.949 1.00 91.56 158 SER A C 1
ATOM 1213 O O . SER A 1 158 ? -4.617 -7.152 21.700 1.00 91.56 158 SER A O 1
ATOM 1215 N N . GLY A 1 159 ? -2.462 -6.939 21.145 1.00 87.81 159 GLY A N 1
ATOM 1216 C CA . GLY A 1 159 ? -1.961 -7.640 22.337 1.00 87.81 159 GLY A CA 1
ATOM 1217 C C . GLY A 1 159 ? -2.450 -9.087 22.520 1.00 87.81 159 GLY A C 1
ATOM 1218 O O . GLY A 1 159 ? -2.319 -9.628 23.611 1.00 87.81 159 GLY A O 1
ATOM 1219 N N . GLY A 1 160 ? -2.991 -9.719 21.474 1.00 91.31 160 GLY A N 1
ATOM 1220 C CA . GLY A 1 160 ? -3.625 -11.043 21.549 1.00 91.31 160 GLY A CA 1
ATOM 1221 C C . GLY A 1 160 ? -5.145 -11.003 21.732 1.00 91.31 160 GLY A C 1
ATOM 1222 O O . GLY A 1 160 ? -5.789 -12.040 21.583 1.00 91.31 160 GLY A O 1
ATOM 1223 N N . ASP A 1 161 ? -5.719 -9.823 21.969 1.00 94.19 161 ASP A N 1
ATOM 1224 C CA . ASP A 1 161 ? -7.161 -9.615 22.062 1.00 94.19 161 ASP A CA 1
ATOM 1225 C C . ASP A 1 161 ? -7.766 -9.237 20.705 1.00 94.19 161 ASP A C 1
ATOM 1227 O O . ASP A 1 161 ? -7.118 -8.606 19.862 1.00 94.19 161 ASP A O 1
ATOM 1231 N N . LEU A 1 162 ? -9.039 -9.596 20.515 1.00 96.19 162 LEU A N 1
ATOM 1232 C CA . LEU A 1 162 ? -9.871 -9.131 19.408 1.00 96.19 162 LEU A CA 1
ATOM 1233 C C . LEU A 1 162 ? -10.768 -7.989 19.893 1.00 96.19 162 LEU A C 1
ATOM 1235 O O . LEU A 1 162 ? -11.633 -8.180 20.747 1.00 96.19 162 LEU A O 1
ATOM 1239 N N . LEU A 1 163 ? -10.575 -6.812 19.314 1.00 96.00 163 LEU A N 1
ATOM 1240 C CA . LEU A 1 163 ? -11.363 -5.615 19.566 1.00 96.00 163 LEU A CA 1
ATOM 1241 C C . LEU A 1 163 ? -12.428 -5.457 18.480 1.00 96.00 163 LEU A C 1
ATOM 1243 O O . LEU A 1 163 ? -12.178 -5.743 17.312 1.00 96.00 163 LEU A O 1
ATOM 1247 N N . SER A 1 164 ? -13.599 -4.958 18.869 1.00 96.62 164 SER A N 1
ATOM 1248 C CA . SER A 1 164 ? -14.667 -4.532 17.962 1.00 96.62 164 SER A CA 1
ATOM 1249 C C . SER A 1 164 ? -14.904 -3.046 18.189 1.00 96.62 164 SER A C 1
ATOM 1251 O O . SER A 1 164 ? -15.332 -2.646 19.272 1.00 96.62 164 SER A O 1
ATOM 1253 N N . LEU A 1 165 ? -14.599 -2.231 17.187 1.00 94.69 165 LEU A N 1
ATOM 1254 C CA . LEU A 1 165 ? -14.569 -0.777 17.283 1.00 94.69 165 LEU A CA 1
ATOM 1255 C C . LEU A 1 165 ? -15.543 -0.164 16.266 1.00 94.69 165 LEU A C 1
ATOM 1257 O O . LEU A 1 165 ? -15.549 -0.585 15.112 1.00 94.69 165 LEU A O 1
ATOM 1261 N N . PRO A 1 166 ? -16.364 0.828 16.640 1.00 94.69 166 PRO A N 1
ATOM 1262 C CA . PRO A 1 166 ? -17.272 1.461 15.693 1.00 94.69 166 PRO A CA 1
ATOM 1263 C C . PRO A 1 166 ? -16.507 2.395 14.748 1.00 94.69 166 PRO A C 1
ATOM 1265 O O . PRO A 1 166 ? -15.701 3.212 15.194 1.00 94.69 166 PRO A O 1
ATOM 1268 N N . ILE A 1 167 ? -16.809 2.340 13.452 1.00 90.06 167 ILE A N 1
ATOM 1269 C CA . ILE A 1 167 ? -16.475 3.428 12.532 1.00 90.06 167 ILE A CA 1
ATOM 1270 C C . ILE A 1 167 ? -17.583 4.457 12.694 1.00 90.06 167 ILE A C 1
ATOM 1272 O O . ILE A 1 167 ? -18.735 4.194 12.346 1.00 90.06 167 ILE A O 1
ATOM 1276 N N . ALA A 1 168 ? -17.259 5.625 13.247 1.00 72.06 168 ALA A N 1
ATOM 1277 C CA . ALA A 1 168 ? -18.213 6.720 13.259 1.00 72.06 168 ALA A CA 1
ATOM 1278 C C . ALA A 1 168 ? -18.610 7.013 11.805 1.00 72.06 168 ALA A C 1
ATOM 1280 O O . ALA A 1 168 ? -17.771 7.395 10.989 1.00 72.06 168 ALA A O 1
ATOM 1281 N N . GLN A 1 169 ? -19.883 6.812 11.458 1.00 55.06 169 GLN A N 1
ATOM 1282 C CA . GLN A 1 169 ? -20.388 7.388 10.222 1.00 55.06 169 GLN A CA 1
ATOM 1283 C C . GLN A 1 169 ? -20.211 8.897 10.367 1.00 55.06 169 GLN A C 1
ATOM 1285 O O . GLN A 1 169 ? -20.681 9.477 11.350 1.00 55.06 169 GLN A O 1
ATOM 1290 N N . ALA A 1 170 ? -19.496 9.526 9.430 1.00 43.44 170 ALA A N 1
ATOM 1291 C CA . ALA A 1 170 ? -19.597 10.968 9.272 1.00 43.44 170 ALA A CA 1
ATOM 1292 C C . ALA A 1 170 ? -21.099 11.277 9.231 1.00 43.44 170 ALA A C 1
ATOM 1294 O O . ALA A 1 170 ? -21.814 10.702 8.407 1.00 43.44 170 ALA A O 1
ATOM 1295 N N . GLY A 1 171 ? -21.576 12.053 10.206 1.00 34.22 171 GLY A N 1
ATOM 1296 C CA . GLY A 1 171 ? -22.981 12.435 10.282 1.00 34.22 171 GLY A CA 1
ATOM 1297 C C . GLY A 1 171 ? -23.452 13.060 8.960 1.00 34.22 171 GLY A C 1
ATOM 1298 O O . GLY A 1 171 ? -22.607 13.488 8.170 1.00 34.22 171 GLY A O 1
ATOM 1299 N N . PRO A 1 172 ? -24.774 13.070 8.718 1.00 37.59 172 PRO A N 1
ATOM 1300 C CA . PRO A 1 172 ? -25.370 13.535 7.464 1.00 37.59 172 PRO A CA 1
ATOM 1301 C C . PRO A 1 172 ? -24.903 14.930 7.034 1.00 37.59 172 PRO A C 1
ATOM 1303 O O . PRO A 1 172 ? -24.648 15.776 7.924 1.00 37.59 172 PRO A O 1
#